Protein AF-A0A533V581-F1 (afdb_monomer_lite)

Secondary structure (DSSP, 8-state):
--EEEEEE-S---HHHHHHHTTSPP-TTS-EEEEEEEETTTTEEEEEEE-SSHHHHHHHHT-

Radius of gyration: 11.36 Å; chains: 1; bounding box: 27×20×29 Å

Foldseek 3Di:
DDKDKDKDQDQDDPVVQVCQQVDAQDPQRKGFVHWDADPVRSMIMTIIDGPDPVSVVVVVVD

Sequence (62 aa):
MPVFLDVHKVPFAEQHLKELCSLPRDEFGVSHVNLFYNKDADVCFCLLDAPDKESVEKHHTK

Structure (mmCIF, N/CA/C/O backbone):
data_AF-A0A533V581-F1
#
_entry.id   AF-A0A533V581-F1
#
loop_
_atom_site.group_PDB
_atom_site.id
_atom_site.type_symbol
_atom_site.label_atom_id
_atom_site.label_alt_id
_atom_site.label_comp_id
_atom_site.label_asym_id
_atom_site.label_entity_id
_atom_site.label_seq_id
_atom_site.pdbx_PDB_ins_code
_atom_site.Cartn_x
_atom_site.Cartn_y
_atom_site.Cartn_z
_atom_site.occupancy
_atom_site.B_iso_or_equiv
_atom_site.auth_seq_id
_atom_site.auth_comp_id
_atom_site.auth_asym_id
_atom_site.auth_atom_id
_atom_site.pdbx_PDB_model_num
ATOM 1 N N . MET A 1 1 ? -9.167 -5.865 9.768 1.00 83.25 1 MET A N 1
ATOM 2 C CA . MET A 1 1 ? -10.376 -5.102 9.377 1.00 83.25 1 MET A CA 1
ATOM 3 C C . MET A 1 1 ? -10.697 -5.485 7.929 1.00 83.25 1 MET A C 1
ATOM 5 O O . MET A 1 1 ? -10.131 -6.492 7.498 1.00 83.25 1 MET A O 1
ATOM 9 N N . PRO A 1 2 ? -11.612 -4.842 7.176 1.00 96.31 2 PRO A N 1
ATOM 10 C CA . PRO A 1 2 ? -11.656 -5.063 5.735 1.00 96.31 2 P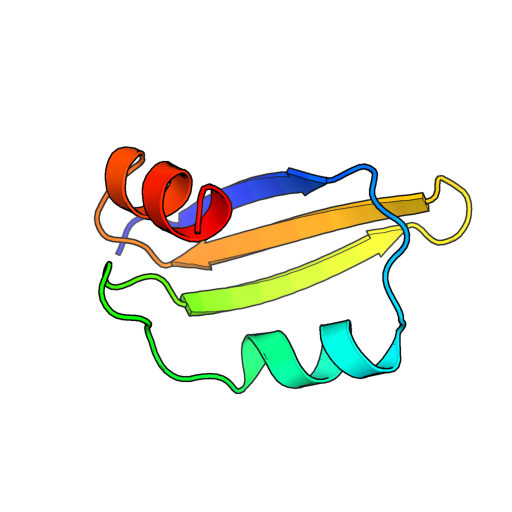RO A CA 1
ATOM 11 C C . PRO A 1 2 ? -10.289 -4.799 5.096 1.00 96.31 2 PRO A C 1
ATOM 13 O O . PRO A 1 2 ? -9.488 -4.007 5.599 1.00 96.31 2 PRO A O 1
ATOM 16 N N . VAL A 1 3 ? -10.033 -5.495 3.993 1.00 97.56 3 VAL A N 1
ATOM 17 C CA . VAL A 1 3 ? -8.819 -5.320 3.202 1.00 97.56 3 VAL A CA 1
ATOM 18 C C . VAL A 1 3 ? -9.192 -4.615 1.908 1.00 97.56 3 VAL A C 1
ATOM 20 O O . VAL A 1 3 ? -10.105 -5.047 1.203 1.00 97.56 3 VAL A O 1
ATOM 23 N N . PHE A 1 4 ? -8.483 -3.535 1.608 1.00 98.06 4 PHE A N 1
ATOM 24 C CA . PHE A 1 4 ? -8.673 -2.710 0.426 1.00 98.06 4 PHE A CA 1
ATOM 25 C C . PHE A 1 4 ? -7.489 -2.875 -0.519 1.00 98.06 4 PHE A C 1
ATOM 27 O O . PHE A 1 4 ? -6.356 -3.074 -0.084 1.00 98.06 4 PHE A O 1
ATOM 34 N N . LEU A 1 5 ? -7.771 -2.792 -1.816 1.00 97.19 5 LEU A N 1
ATOM 35 C CA . LEU A 1 5 ? -6.766 -2.733 -2.866 1.00 97.19 5 LEU A CA 1
ATOM 36 C C . LEU A 1 5 ? -6.904 -1.387 -3.567 1.00 97.19 5 LEU A C 1
ATOM 38 O O . LEU A 1 5 ? -7.979 -1.075 -4.083 1.00 97.19 5 LEU A O 1
ATOM 42 N N . ASP A 1 6 ? -5.823 -0.622 -3.606 1.00 94.19 6 ASP A N 1
ATOM 43 C CA . ASP A 1 6 ? -5.728 0.589 -4.412 1.00 94.19 6 ASP A CA 1
ATOM 44 C C . ASP A 1 6 ? -4.594 0.484 -5.440 1.00 94.19 6 ASP A C 1
ATOM 46 O O . ASP A 1 6 ? -3.839 -0.493 -5.478 1.00 94.19 6 ASP A O 1
ATOM 50 N N . VAL A 1 7 ? -4.548 1.457 -6.350 1.00 94.12 7 VAL A N 1
ATOM 51 C CA . VAL A 1 7 ? -3.607 1.478 -7.466 1.00 94.12 7 VAL A CA 1
ATOM 52 C C . VAL A 1 7 ? -3.071 2.882 -7.682 1.00 94.12 7 VAL A C 1
ATOM 54 O O . VAL A 1 7 ? -3.822 3.856 -7.715 1.00 94.12 7 VAL A O 1
ATOM 57 N N . HIS A 1 8 ? -1.762 2.966 -7.885 1.00 89.75 8 HIS A N 1
ATOM 58 C CA . HIS A 1 8 ? -1.033 4.214 -8.036 1.00 89.75 8 HIS A CA 1
ATOM 59 C C . HIS A 1 8 ? -0.176 4.169 -9.297 1.00 89.75 8 HIS A C 1
ATOM 61 O O . HIS A 1 8 ? 0.547 3.200 -9.535 1.00 89.75 8 HIS A O 1
ATOM 67 N N . LYS A 1 9 ? -0.238 5.247 -10.083 1.00 87.56 9 LYS A N 1
ATOM 68 C CA . LYS A 1 9 ? 0.718 5.561 -11.153 1.00 87.56 9 LYS A CA 1
ATOM 69 C C . LYS A 1 9 ? 1.553 6.752 -10.709 1.00 87.56 9 LYS A C 1
ATOM 71 O O . LYS A 1 9 ? 1.278 7.884 -11.103 1.00 87.56 9 LYS A O 1
ATOM 76 N N . VAL A 1 10 ? 2.504 6.508 -9.821 1.00 69.81 10 VAL A N 1
ATOM 77 C CA . VAL A 1 10 ? 3.452 7.525 -9.361 1.00 69.81 10 VAL A CA 1
ATOM 78 C C . VAL A 1 10 ? 4.843 6.904 -9.301 1.00 69.81 10 VAL A C 1
ATOM 80 O O . VAL A 1 10 ? 4.951 5.715 -8.999 1.00 69.81 10 VAL A O 1
ATOM 83 N N . PRO A 1 11 ? 5.904 7.680 -9.573 1.00 65.88 11 PRO A N 1
ATOM 84 C CA . PRO A 1 11 ? 7.256 7.161 -9.498 1.00 65.88 11 PRO A CA 1
ATOM 85 C C . PRO A 1 11 ? 7.584 6.831 -8.042 1.00 65.88 11 PRO A C 1
ATOM 87 O O . PRO A 1 11 ? 7.706 7.720 -7.196 1.00 65.88 11 PRO A O 1
ATOM 90 N N . PHE A 1 12 ? 7.741 5.545 -7.744 1.00 68.81 12 PHE A N 1
ATOM 91 C CA . PHE A 1 12 ? 8.162 5.097 -6.424 1.00 68.81 12 PHE A CA 1
ATOM 92 C C . PHE A 1 12 ? 9.670 4.862 -6.390 1.00 68.81 12 PHE A C 1
ATOM 94 O O . PHE A 1 12 ? 10.228 4.122 -7.202 1.00 68.81 12 PHE A O 1
ATOM 101 N N . ALA A 1 13 ? 10.342 5.428 -5.388 1.00 74.56 13 ALA A N 1
ATOM 102 C CA . ALA A 1 13 ? 11.672 4.959 -5.024 1.00 74.56 13 ALA A CA 1
ATOM 103 C C . ALA A 1 13 ? 11.533 3.577 -4.365 1.00 74.56 13 ALA A C 1
ATOM 105 O O . ALA A 1 13 ? 10.873 3.452 -3.334 1.00 74.56 13 ALA A O 1
ATOM 106 N N . GLU A 1 14 ? 12.167 2.541 -4.931 1.00 72.00 14 GLU A N 1
ATOM 107 C CA . GLU A 1 14 ? 12.057 1.152 -4.440 1.00 72.00 14 GLU A CA 1
ATOM 108 C C . GLU A 1 14 ? 12.360 1.028 -2.935 1.00 72.00 14 GLU A C 1
ATOM 110 O O . GLU A 1 14 ? 11.777 0.196 -2.241 1.00 72.00 14 GLU A O 1
ATOM 115 N N . GLN A 1 15 ? 13.250 1.878 -2.422 1.00 74.38 15 GLN A N 1
ATOM 116 C CA . GLN A 1 15 ? 13.613 1.905 -1.011 1.00 74.38 15 GLN A CA 1
ATOM 117 C C . GLN A 1 15 ? 12.449 2.332 -0.103 1.00 74.38 15 GLN A C 1
ATOM 119 O O . GLN A 1 15 ? 12.242 1.693 0.922 1.00 74.38 15 GLN A O 1
ATOM 124 N N . HIS A 1 16 ? 11.631 3.311 -0.511 1.00 78.06 16 HIS A N 1
ATOM 125 C CA . HIS A 1 16 ? 10.446 3.710 0.258 1.00 78.06 16 HIS A CA 1
ATOM 126 C C . HIS A 1 16 ? 9.402 2.592 0.317 1.00 78.06 16 HIS A C 1
ATOM 128 O O . HIS A 1 16 ? 8.816 2.359 1.368 1.00 78.06 16 HIS A O 1
ATOM 134 N N . LEU A 1 17 ? 9.206 1.847 -0.778 1.00 78.06 17 LEU A N 1
ATOM 135 C CA . LEU A 1 17 ? 8.203 0.777 -0.831 1.00 78.06 17 LEU A CA 1
ATOM 136 C C . LEU A 1 17 ? 8.467 -0.342 0.187 1.00 78.06 17 LEU A C 1
ATOM 138 O O . LEU A 1 17 ? 7.524 -0.915 0.728 1.00 78.06 17 LEU A O 1
ATOM 142 N N . LYS A 1 18 ? 9.741 -0.652 0.461 1.00 76.50 18 LYS A N 1
ATOM 143 C CA . LYS A 1 18 ? 10.130 -1.733 1.385 1.00 76.50 18 LYS A CA 1
ATOM 144 C C . LYS A 1 18 ? 9.819 -1.413 2.846 1.00 76.50 18 LYS A C 1
ATOM 146 O O . LYS A 1 18 ? 9.615 -2.331 3.636 1.00 76.50 18 LYS A O 1
ATOM 151 N N . GLU A 1 19 ? 9.773 -0.136 3.202 1.00 87.06 19 GLU A N 1
ATOM 152 C CA . GLU A 1 19 ? 9.564 0.305 4.583 1.00 87.06 19 GLU A CA 1
ATOM 153 C C . GLU A 1 19 ? 8.074 0.411 4.937 1.00 87.06 19 GLU A C 1
ATOM 155 O O . GLU A 1 19 ? 7.709 0.203 6.093 1.00 87.06 19 GLU A O 1
ATOM 160 N N . LEU A 1 20 ? 7.198 0.640 3.948 1.00 88.69 20 LEU A N 1
ATOM 161 C CA . LEU A 1 20 ? 5.767 0.896 4.161 1.00 88.69 20 LEU A CA 1
ATOM 162 C C . LEU A 1 20 ? 5.041 -0.227 4.917 1.00 88.69 20 LEU A C 1
ATOM 164 O O . LEU A 1 20 ? 4.270 0.065 5.829 1.00 88.69 20 LEU A O 1
ATOM 168 N N . CYS A 1 21 ? 5.317 -1.500 4.610 1.00 89.94 21 CYS A N 1
ATOM 169 C CA . CYS A 1 21 ? 4.710 -2.637 5.322 1.00 89.94 21 CYS A CA 1
ATOM 170 C C . CYS A 1 21 ? 5.164 -2.772 6.784 1.00 89.94 21 CYS A C 1
ATOM 172 O O . CYS A 1 21 ? 4.555 -3.516 7.548 1.00 89.94 21 CYS A O 1
ATOM 174 N N . SER A 1 22 ? 6.258 -2.110 7.169 1.00 91.25 22 SER A N 1
ATOM 175 C CA . SER A 1 22 ? 6.785 -2.155 8.539 1.00 91.25 22 SER A CA 1
ATOM 176 C C . SER A 1 22 ? 6.249 -1.017 9.407 1.00 91.25 22 SER A C 1
ATOM 178 O O . SER A 1 22 ? 6.480 -1.008 10.617 1.00 91.25 22 SER A O 1
ATOM 180 N N . LEU A 1 23 ? 5.556 -0.047 8.804 1.00 93.00 23 LEU A N 1
ATOM 181 C CA . LEU A 1 23 ? 4.983 1.069 9.536 1.00 93.00 23 LEU A CA 1
ATOM 182 C C . LEU A 1 23 ? 3.789 0.602 10.381 1.00 93.00 23 LEU A C 1
ATOM 184 O O . LEU A 1 23 ? 3.016 -0.264 9.956 1.00 93.00 23 LEU A O 1
ATOM 188 N N . PRO A 1 24 ? 3.611 1.176 11.583 1.00 95.81 24 PRO A N 1
ATOM 189 C CA . PRO A 1 24 ? 2.400 0.955 12.353 1.00 95.81 24 PRO A CA 1
ATOM 190 C C . PRO A 1 24 ? 1.188 1.535 11.614 1.00 95.81 24 PRO A C 1
ATOM 192 O O . PRO A 1 24 ? 1.320 2.282 10.643 1.00 95.81 24 PRO A O 1
ATOM 195 N N . ARG A 1 25 ? -0.009 1.225 12.121 1.00 96.81 25 ARG A N 1
ATOM 196 C CA . ARG A 1 25 ? -1.219 1.921 11.678 1.00 96.81 25 ARG A CA 1
ATOM 197 C C . ARG A 1 25 ? -1.075 3.424 11.890 1.00 96.81 25 ARG A C 1
ATOM 199 O O . ARG A 1 25 ? -0.557 3.851 12.923 1.00 96.81 25 ARG A O 1
ATOM 206 N N . ASP A 1 26 ? -1.554 4.193 10.928 1.00 96.81 26 ASP A N 1
ATOM 207 C CA . ASP A 1 26 ? -1.576 5.650 10.998 1.00 96.81 26 ASP A CA 1
ATOM 208 C C . ASP A 1 26 ? -2.743 6.191 11.850 1.00 96.81 26 ASP A C 1
ATOM 210 O O . ASP A 1 26 ? -3.503 5.435 12.465 1.00 96.81 26 ASP A O 1
ATOM 214 N N . GLU A 1 27 ? -2.909 7.519 11.873 1.00 97.62 27 GLU A N 1
ATOM 215 C CA . GLU A 1 27 ? -4.002 8.186 12.589 1.00 97.62 27 GLU A CA 1
ATOM 216 C C . GLU A 1 27 ? -5.420 7.832 12.093 1.00 97.62 27 GLU A C 1
ATOM 218 O O . GLU A 1 27 ? -6.388 8.050 12.823 1.00 97.62 27 GLU A O 1
ATOM 223 N N . PHE A 1 28 ? -5.562 7.266 10.889 1.00 97.56 28 PHE A N 1
ATOM 224 C CA . PHE A 1 28 ? -6.837 6.834 10.301 1.00 97.56 28 PHE A CA 1
ATOM 225 C C . PHE A 1 28 ? -7.101 5.333 10.497 1.00 97.56 28 PHE A C 1
ATOM 227 O O . PHE A 1 28 ? -8.144 4.820 10.074 1.00 97.56 28 PHE A O 1
ATOM 234 N N . GLY A 1 29 ? -6.172 4.625 11.149 1.00 97.44 29 GLY A N 1
ATOM 235 C CA . GLY A 1 29 ? -6.229 3.187 11.393 1.00 97.44 29 GLY A CA 1
ATOM 236 C C . GLY A 1 29 ? -5.758 2.332 10.214 1.00 97.44 29 GLY A C 1
ATOM 237 O O . GLY A 1 29 ? -5.994 1.121 10.226 1.00 97.44 29 GLY A O 1
ATOM 238 N N . VAL A 1 30 ? -5.098 2.921 9.215 1.00 97.81 30 VAL A N 1
ATOM 239 C CA . VAL A 1 30 ? -4.647 2.252 7.988 1.00 97.81 30 VAL A CA 1
ATOM 240 C C . VAL A 1 30 ? -3.240 1.694 8.172 1.00 97.81 30 VAL A C 1
ATOM 242 O O . VAL A 1 30 ? -2.350 2.381 8.663 1.00 97.81 30 VAL A O 1
ATOM 245 N N . SER A 1 31 ? -3.018 0.446 7.754 1.00 96.56 31 SER A N 1
ATOM 246 C CA . SER A 1 31 ? -1.679 -0.153 7.646 1.00 96.56 31 SER A CA 1
ATOM 247 C C . SER A 1 31 ? -1.495 -0.868 6.313 1.00 96.56 31 SER A C 1
ATOM 249 O O . SER A 1 31 ? -2.414 -1.542 5.840 1.00 96.56 31 SER A O 1
ATOM 251 N N . HIS A 1 32 ? -0.284 -0.793 5.760 1.00 95.69 32 HIS A N 1
ATOM 252 C CA . HIS A 1 32 ? 0.105 -1.544 4.571 1.00 95.69 32 HIS A CA 1
ATOM 253 C C . HIS A 1 32 ? 0.341 -3.013 4.925 1.00 95.69 32 HIS A C 1
ATOM 255 O O . HIS A 1 32 ? 1.202 -3.338 5.738 1.00 95.69 32 HIS A O 1
ATOM 261 N N . VAL A 1 33 ? -0.421 -3.906 4.301 1.00 95.19 33 VAL A N 1
ATOM 262 C CA . VAL A 1 33 ? -0.260 -5.359 4.436 1.00 95.19 33 VAL A CA 1
ATOM 263 C C . VAL A 1 33 ? 0.760 -5.871 3.425 1.00 95.19 33 VAL A C 1
ATOM 265 O O . VAL A 1 33 ? 1.601 -6.705 3.753 1.00 95.19 33 VAL A O 1
ATOM 268 N N . ASN A 1 34 ? 0.666 -5.400 2.181 1.00 93.31 34 ASN A N 1
ATOM 269 C CA . ASN A 1 34 ? 1.588 -5.762 1.113 1.00 93.31 34 ASN A CA 1
ATOM 270 C C . ASN A 1 34 ? 1.594 -4.696 0.013 1.00 93.31 34 ASN A C 1
ATOM 272 O O . ASN A 1 34 ? 0.623 -3.956 -0.144 1.00 93.31 34 ASN A O 1
ATOM 276 N N . LEU A 1 35 ? 2.665 -4.661 -0.773 1.00 91.94 35 LEU A N 1
ATOM 277 C CA . LEU A 1 35 ? 2.765 -3.843 -1.973 1.00 91.94 35 LEU A CA 1
ATOM 278 C C . LEU A 1 35 ? 3.235 -4.706 -3.142 1.00 91.94 35 LEU A C 1
ATOM 280 O O . LEU A 1 35 ? 4.211 -5.449 -3.038 1.00 91.94 35 LEU A O 1
ATOM 284 N N . PHE A 1 36 ? 2.561 -4.574 -4.279 1.00 90.56 36 PHE A N 1
ATOM 285 C CA . PHE A 1 36 ? 2.960 -5.205 -5.532 1.00 90.56 36 PHE A CA 1
ATOM 286 C C . PHE A 1 36 ? 3.364 -4.112 -6.510 1.00 90.56 36 PHE A C 1
ATOM 288 O O . PHE A 1 36 ? 2.557 -3.245 -6.836 1.00 90.56 36 PHE A O 1
ATOM 295 N N . TYR A 1 37 ? 4.606 -4.141 -6.986 1.00 89.00 37 TYR A N 1
ATOM 296 C CA . TYR A 1 37 ? 5.110 -3.138 -7.919 1.00 89.00 37 TYR A CA 1
ATOM 297 C C . TYR A 1 37 ? 5.425 -3.766 -9.277 1.00 89.00 37 TYR A C 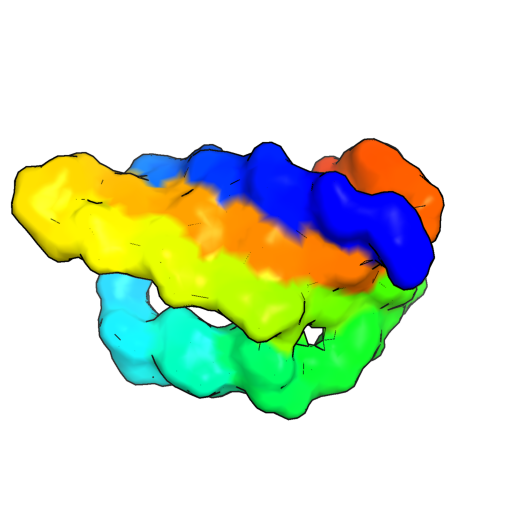1
ATOM 299 O O . TYR A 1 37 ? 6.300 -4.626 -9.392 1.00 89.00 37 TYR A O 1
ATOM 307 N N . ASN A 1 38 ? 4.700 -3.329 -10.306 1.00 90.69 38 ASN A N 1
ATOM 308 C CA . ASN A 1 38 ? 4.987 -3.655 -11.694 1.00 90.69 38 ASN A CA 1
ATOM 309 C C . ASN A 1 38 ? 5.966 -2.616 -12.253 1.00 90.69 38 ASN A C 1
ATOM 311 O O . ASN A 1 38 ? 5.556 -1.518 -12.626 1.00 90.69 38 ASN A O 1
ATOM 315 N N . LYS A 1 39 ? 7.251 -2.987 -12.317 1.00 86.19 39 LYS A N 1
ATOM 316 C CA . LYS A 1 39 ? 8.333 -2.105 -12.782 1.00 86.19 39 LYS A CA 1
ATOM 317 C C . LYS A 1 39 ? 8.196 -1.722 -14.258 1.00 86.19 39 LYS A C 1
ATOM 319 O O . LYS A 1 39 ? 8.525 -0.599 -14.613 1.00 86.19 39 LYS A O 1
ATOM 324 N N . ASP A 1 40 ? 7.692 -2.630 -15.095 1.00 89.50 40 ASP A N 1
ATOM 325 C CA . ASP A 1 40 ? 7.566 -2.402 -16.540 1.00 89.50 40 ASP A CA 1
ATOM 326 C C . ASP A 1 40 ? 6.445 -1.404 -16.862 1.00 89.50 40 ASP A C 1
ATOM 328 O O . ASP A 1 40 ? 6.536 -0.645 -17.825 1.00 89.50 40 ASP A O 1
ATOM 332 N N . ALA A 1 41 ? 5.381 -1.409 -16.053 1.00 89.94 41 ALA A N 1
ATOM 333 C CA . ALA A 1 41 ? 4.228 -0.527 -16.220 1.00 89.94 41 ALA A CA 1
ATOM 334 C C . ALA A 1 41 ? 4.272 0.735 -15.340 1.00 89.94 41 ALA A C 1
ATOM 336 O O . ALA A 1 41 ? 3.397 1.586 -15.499 1.00 89.94 41 ALA A O 1
ATOM 337 N N . ASP A 1 42 ? 5.235 0.833 -14.417 1.00 88.12 42 ASP A N 1
ATOM 338 C CA . ASP A 1 42 ? 5.314 1.869 -13.376 1.00 88.12 42 ASP A CA 1
ATOM 339 C C . ASP A 1 42 ? 3.996 1.998 -12.580 1.00 88.12 42 ASP A C 1
ATOM 341 O O . ASP A 1 42 ? 3.398 3.066 -12.440 1.00 88.12 42 ASP A O 1
ATOM 345 N N . VAL A 1 43 ? 3.485 0.850 -12.112 1.00 90.88 43 VAL A N 1
ATOM 346 C CA . VAL A 1 43 ? 2.230 0.757 -11.344 1.00 90.88 43 VAL A CA 1
ATOM 347 C C . VAL A 1 43 ? 2.479 0.055 -10.020 1.00 90.88 43 VAL A C 1
ATOM 349 O O . VAL A 1 43 ? 2.998 -1.064 -9.996 1.00 90.88 43 VAL A O 1
ATOM 352 N N . CYS A 1 44 ? 2.043 0.672 -8.923 1.00 91.62 44 CYS A N 1
ATOM 353 C CA . CYS A 1 44 ? 2.019 0.044 -7.606 1.00 91.62 44 CYS A CA 1
ATOM 354 C C . CYS A 1 44 ? 0.587 -0.258 -7.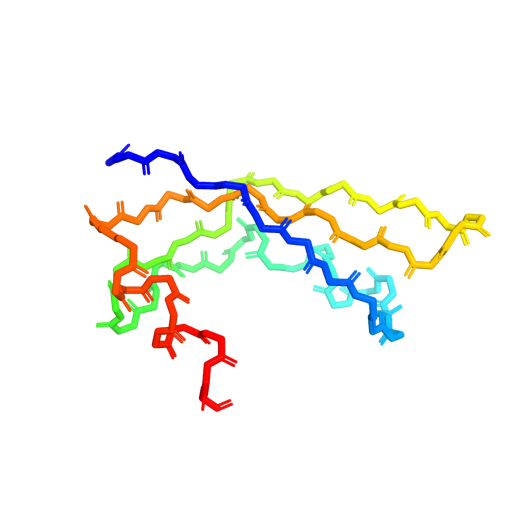170 1.00 91.62 44 CYS A C 1
ATOM 356 O O . CYS A 1 44 ? -0.317 0.553 -7.367 1.00 91.62 44 CYS A O 1
ATOM 358 N N . PHE A 1 45 ? 0.404 -1.424 -6.565 1.00 93.31 45 PHE A N 1
ATOM 359 C CA . PHE A 1 45 ? -0.829 -1.837 -5.918 1.00 93.31 45 PHE A CA 1
ATOM 360 C C . PHE A 1 45 ? -0.571 -1.973 -4.421 1.00 93.31 45 PHE A C 1
ATOM 362 O O . PHE A 1 45 ? 0.265 -2.799 -4.030 1.00 93.31 45 PHE A O 1
ATOM 369 N N . CYS A 1 46 ? -1.286 -1.212 -3.591 1.00 94.31 46 CYS A N 1
ATOM 370 C CA . CYS A 1 46 ? -1.188 -1.332 -2.140 1.00 94.31 46 CYS A CA 1
ATOM 371 C C . CYS A 1 46 ? -2.365 -2.143 -1.608 1.00 94.31 46 CYS A C 1
ATOM 373 O O . CYS A 1 46 ? -3.531 -1.875 -1.903 1.00 94.31 46 CYS A O 1
ATOM 375 N N . LEU A 1 47 ? -2.041 -3.153 -0.806 1.00 96.31 47 LEU A N 1
ATOM 376 C CA . LEU A 1 47 ? -3.011 -3.906 -0.035 1.00 96.31 47 LEU A CA 1
ATOM 377 C C . LEU A 1 47 ? -3.055 -3.3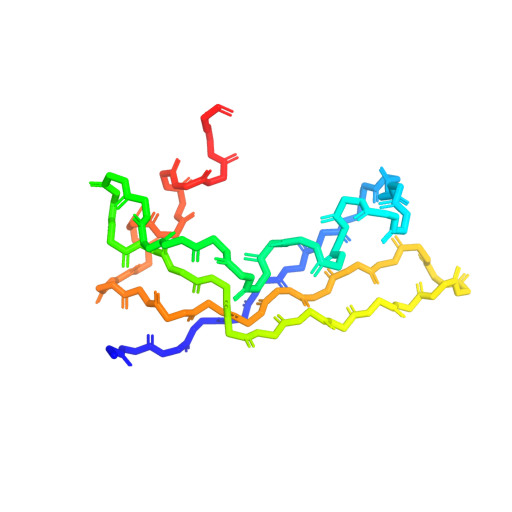18 1.374 1.00 96.31 47 LEU A C 1
ATOM 379 O O . LEU A 1 47 ? -2.058 -3.370 2.096 1.00 96.31 47 LEU A O 1
ATOM 383 N N . LEU A 1 48 ? -4.199 -2.765 1.761 1.00 97.38 48 LEU A N 1
ATOM 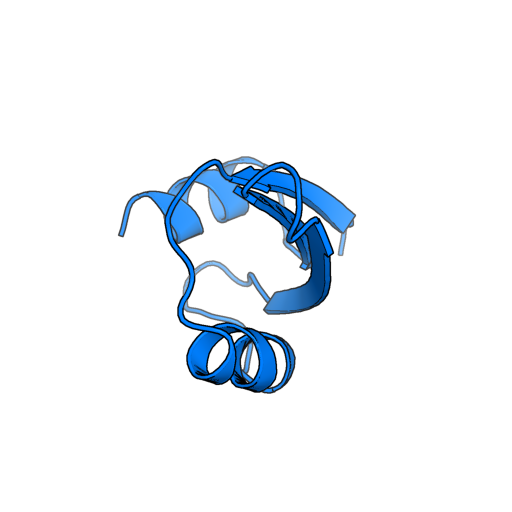384 C CA . LEU A 1 48 ? -4.365 -2.014 3.001 1.00 97.38 48 LEU A CA 1
ATOM 385 C C . LEU A 1 48 ? -5.359 -2.707 3.929 1.00 97.38 48 LEU A C 1
ATOM 387 O O . LEU A 1 48 ? -6.445 -3.086 3.501 1.00 97.38 48 LEU A O 1
ATOM 391 N N . ASP A 1 49 ? -5.020 -2.831 5.210 1.00 97.88 49 ASP A N 1
ATOM 392 C CA . ASP A 1 49 ? -5.991 -3.151 6.261 1.00 97.88 49 ASP A CA 1
ATOM 393 C C . ASP A 1 49 ? -6.466 -1.835 6.885 1.00 97.88 49 ASP A C 1
ATOM 395 O O . ASP A 1 49 ? -5.655 -1.083 7.432 1.00 97.88 49 ASP A O 1
ATOM 399 N N . ALA A 1 50 ? -7.767 -1.554 6.792 1.00 97.94 50 ALA A N 1
ATOM 400 C CA . ALA A 1 50 ? -8.352 -0.282 7.212 1.00 97.94 50 ALA A CA 1
ATOM 401 C C . ALA A 1 50 ? -9.781 -0.464 7.756 1.00 97.94 50 ALA A C 1
ATOM 403 O O . ALA A 1 50 ? -10.428 -1.455 7.414 1.00 97.94 50 ALA A O 1
ATOM 404 N N . PRO A 1 51 ? -10.301 0.474 8.573 1.00 98.06 51 PRO A N 1
ATOM 405 C CA . PRO A 1 51 ? -11.677 0.417 9.076 1.00 98.06 51 PRO A CA 1
ATOM 406 C C . PRO A 1 51 ? -12.733 0.447 7.963 1.00 98.06 51 PRO A C 1
ATOM 408 O O . PRO A 1 51 ? -13.651 -0.375 7.955 1.00 98.06 51 PRO A O 1
ATOM 411 N N . ASP A 1 52 ? -12.579 1.371 7.013 1.00 98.06 52 ASP A N 1
ATOM 412 C CA . ASP A 1 52 ? -13.503 1.617 5.910 1.00 98.06 52 ASP A CA 1
ATOM 413 C C . ASP A 1 52 ? -12.804 2.339 4.739 1.00 98.06 52 ASP A C 1
ATOM 415 O O . ASP A 1 52 ? -11.608 2.640 4.780 1.00 98.06 52 ASP A O 1
ATOM 419 N N . LYS A 1 53 ? -13.565 2.597 3.668 1.00 97.00 53 LYS A N 1
ATOM 420 C CA . LYS A 1 53 ? -13.076 3.277 2.461 1.00 97.00 53 LYS A CA 1
ATOM 421 C C . LYS A 1 53 ? -12.692 4.740 2.719 1.00 97.00 53 LYS A C 1
ATOM 423 O O . LYS A 1 53 ? -11.776 5.233 2.072 1.00 97.00 53 LYS A O 1
ATOM 428 N N . GLU A 1 54 ? -13.357 5.420 3.651 1.00 97.56 54 GLU A N 1
ATOM 429 C CA . GLU A 1 54 ? -13.084 6.826 3.970 1.00 97.56 54 GLU A CA 1
ATOM 430 C C . GLU A 1 54 ? -11.722 6.970 4.666 1.00 97.56 54 GLU A C 1
ATOM 432 O O . GLU A 1 54 ? -10.955 7.874 4.335 1.00 97.56 54 GLU A O 1
ATOM 437 N N . SER A 1 55 ? -11.368 6.050 5.572 1.00 97.81 55 SER A N 1
ATOM 438 C CA . SER A 1 55 ? -10.023 5.977 6.159 1.00 97.81 55 SER A CA 1
ATOM 439 C C . SER A 1 55 ? -8.933 5.818 5.095 1.00 97.81 55 SER A C 1
ATOM 441 O O . SER A 1 55 ? -7.902 6.483 5.180 1.00 97.81 55 SER A O 1
ATOM 443 N N . VAL A 1 56 ? -9.162 4.981 4.074 1.00 97.19 56 VAL A N 1
ATOM 444 C CA . VAL A 1 56 ? -8.218 4.802 2.953 1.00 97.19 56 VAL A CA 1
ATOM 445 C C . VAL A 1 56 ? -8.080 6.087 2.132 1.00 97.19 56 VAL A C 1
ATOM 447 O O . VAL A 1 56 ? -6.974 6.479 1.772 1.00 97.19 56 VAL A O 1
ATOM 450 N N . GLU A 1 57 ? -9.183 6.783 1.860 1.00 95.94 57 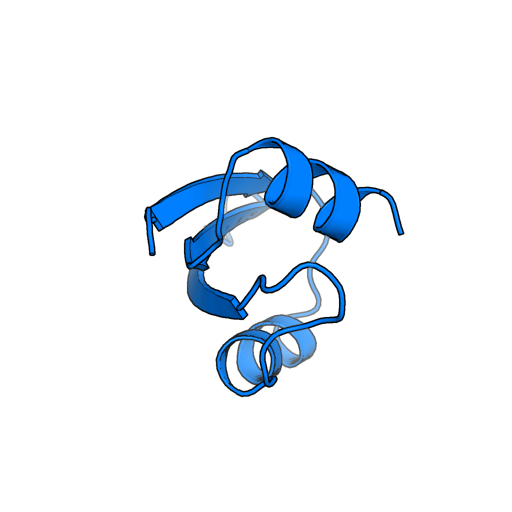GLU A N 1
ATOM 451 C CA . GLU A 1 57 ? -9.153 8.052 1.121 1.00 95.94 57 GLU A CA 1
ATOM 452 C C . GLU A 1 57 ? -8.406 9.152 1.896 1.00 95.94 57 GLU A C 1
ATOM 454 O O . GLU A 1 57 ? -7.602 9.883 1.312 1.00 95.94 57 GLU A O 1
ATOM 459 N N . LYS A 1 58 ? -8.606 9.241 3.219 1.00 96.81 58 LYS A N 1
ATOM 460 C CA . LYS A 1 58 ? -7.884 10.186 4.089 1.00 96.81 58 LYS A CA 1
ATOM 461 C C . LYS A 1 58 ? -6.386 9.898 4.150 1.00 96.81 58 LYS A C 1
ATOM 463 O O . LYS A 1 58 ? -5.604 10.840 4.056 1.00 96.81 58 LYS A O 1
ATOM 468 N N . HIS A 1 59 ? -5.998 8.623 4.241 1.00 94.56 59 HIS A N 1
ATOM 469 C CA . HIS A 1 59 ? -4.597 8.191 4.211 1.00 94.56 59 HIS A CA 1
ATOM 470 C C . HIS A 1 59 ? -3.843 8.729 2.982 1.00 94.56 59 HIS A C 1
ATOM 472 O O . HIS A 1 59 ? -2.719 9.206 3.114 1.00 94.56 59 HIS A O 1
ATOM 478 N N . HIS A 1 60 ? -4.483 8.728 1.806 1.00 91.31 60 HIS A N 1
ATOM 479 C CA . HIS A 1 60 ? -3.872 9.164 0.539 1.00 91.31 60 HIS A CA 1
ATOM 480 C C . HIS A 1 60 ? -3.989 10.661 0.227 1.00 91.31 60 HIS A C 1
ATOM 482 O O . HIS A 1 60 ? -3.372 11.131 -0.725 1.00 91.31 60 HIS A O 1
ATOM 488 N N . THR A 1 61 ? -4.787 11.415 0.986 1.00 90.50 61 THR A N 1
ATOM 489 C CA . THR A 1 61 ? -5.010 12.859 0.755 1.00 90.50 61 THR A CA 1
ATOM 490 C C . THR A 1 61 ? -4.109 13.744 1.634 1.00 90.50 61 THR A C 1
ATOM 492 O O . THR A 1 61 ? -4.197 14.971 1.575 1.00 90.50 61 THR A O 1
ATOM 495 N N . LYS A 1 62 ? -3.269 13.134 2.475 1.00 77.19 62 LYS A N 1
ATOM 496 C CA . LYS A 1 62 ? -2.370 13.820 3.410 1.00 77.19 62 LYS A CA 1
ATOM 497 C C . LYS A 1 62 ? -1.187 14.509 2.726 1.00 77.19 62 LYS A C 1
ATOM 499 O O . LYS A 1 62 ? -0.648 13.949 1.749 1.00 77.19 62 LYS A O 1
#

pLDDT: mean 90.55, std 8.4, range [65.88, 98.06]